Protein AF-A0A139C152-F1 (afdb_monomer)

Nearest PDB structures (foldseek):
  8omo-assembly1_A  TM=8.591E-01  e=4.664E-04  Homo sapiens
  8omq-assembly1_A  TM=8.060E-01  e=1.232E-03  Homo sapiens
  8r7e-assembly1_A  TM=8.550E-01  e=3.035E-03  Homo sapiens
  2o8f-assembly1_A  TM=7.062E-01  e=1.719E-02  Homo sapiens
  6vlh-assembly1_B  TM=6.028E-01  e=4.540E-02  Human immunodeficiency virus 1

Radius of gyration: 12.04 Å; Cα contacts (8 Å, |Δi|>4): 118; chains: 1; bounding box: 29×30×27 Å

Foldseek 3Di:
DEWEDDDQKIKDWDADPVVRDIDIDIDRHDPQGVVVLVVCVVVVDQEYEYEPVQVPVPNSVVSCVVSVH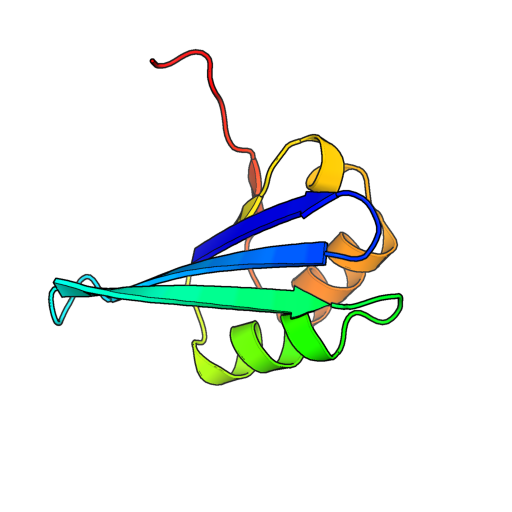HYDYDDPPPD

Mean predicted aligned error: 4.17 Å

Structure (mmCIF, N/CA/C/O backbone):
data_AF-A0A139C152-F1
#
_entry.id   AF-A0A139C152-F1
#
loop_
_atom_site.group_PDB
_atom_site.id
_atom_site.type_symbol
_atom_site.label_atom_id
_atom_site.label_alt_id
_atom_site.label_comp_id
_atom_site.label_asym_id
_atom_site.label_entity_id
_atom_site.label_seq_id
_atom_site.pdbx_PDB_ins_code
_atom_site.Cartn_x
_atom_site.Cartn_y
_atom_site.Cartn_z
_atom_site.occupancy
_atom_site.B_iso_or_equiv
_atom_site.auth_seq_id
_atom_site.auth_comp_id
_atom_site.auth_asym_id
_atom_site.auth_atom_id
_atom_site.pdbx_PDB_model_num
ATOM 1 N N . MET A 1 1 ? 3.543 3.462 -4.301 1.00 91.00 1 MET A N 1
ATOM 2 C CA . MET A 1 1 ? 2.107 3.093 -4.228 1.00 91.00 1 MET A CA 1
ATOM 3 C C . MET A 1 1 ? 1.283 4.370 -4.233 1.00 91.00 1 MET A C 1
ATOM 5 O O . MET A 1 1 ? 1.816 5.400 -3.838 1.00 91.00 1 MET A O 1
ATOM 9 N N . ALA A 1 2 ? 0.030 4.326 -4.673 1.00 94.06 2 ALA A N 1
ATOM 10 C CA . ALA A 1 2 ? -0.914 5.426 -4.528 1.00 94.06 2 ALA A CA 1
ATOM 11 C C . ALA A 1 2 ? -2.277 4.905 -4.059 1.00 94.06 2 ALA A C 1
ATOM 13 O O . ALA A 1 2 ? -2.705 3.836 -4.499 1.00 94.06 2 ALA A O 1
ATOM 14 N N . ILE A 1 3 ? -2.941 5.655 -3.180 1.00 93.50 3 ILE A N 1
ATOM 15 C CA . ILE A 1 3 ? -4.285 5.345 -2.685 1.00 93.50 3 ILE A CA 1
ATOM 16 C C . ILE A 1 3 ? -5.187 6.554 -2.932 1.00 93.50 3 ILE A C 1
ATOM 18 O O . ILE A 1 3 ? -4.872 7.682 -2.545 1.00 93.50 3 ILE A O 1
ATOM 22 N N . ALA A 1 4 ? -6.328 6.298 -3.560 1.00 92.75 4 ALA A N 1
ATOM 23 C CA . ALA A 1 4 ? -7.410 7.251 -3.753 1.00 92.75 4 ALA A CA 1
ATOM 24 C C . ALA A 1 4 ? -8.720 6.591 -3.326 1.00 92.75 4 ALA A C 1
ATOM 26 O O . ALA A 1 4 ? -8.864 5.379 -3.432 1.00 92.75 4 ALA A O 1
ATOM 27 N N . GLY A 1 5 ? -9.693 7.356 -2.849 1.00 90.12 5 GLY A N 1
ATOM 28 C CA . GLY A 1 5 ? -10.943 6.755 -2.402 1.00 90.12 5 GLY A CA 1
ATOM 29 C C . GLY A 1 5 ? -11.989 7.775 -2.007 1.00 90.12 5 GLY A C 1
ATOM 30 O O . GLY A 1 5 ? -11.680 8.939 -1.747 1.00 90.12 5 GLY A O 1
ATOM 31 N N . ARG A 1 6 ? -13.243 7.326 -1.984 1.00 86.31 6 ARG A N 1
ATOM 32 C CA . ARG A 1 6 ? -14.390 8.117 -1.539 1.00 86.31 6 ARG A CA 1
ATOM 33 C C . ARG A 1 6 ? -15.375 7.212 -0.811 1.00 86.31 6 ARG A C 1
ATOM 35 O O . ARG A 1 6 ? -15.839 6.220 -1.363 1.00 86.31 6 ARG A O 1
ATOM 42 N N . GLY A 1 7 ? -15.745 7.593 0.409 1.00 87.88 7 GLY A N 1
ATOM 43 C CA . GLY A 1 7 ? -16.597 6.757 1.250 1.00 87.88 7 GLY A CA 1
ATOM 44 C C . GLY A 1 7 ? -15.855 5.489 1.661 1.00 87.88 7 GLY A C 1
ATOM 45 O O . GLY A 1 7 ? -14.892 5.575 2.413 1.00 87.88 7 GLY A O 1
ATOM 46 N N . GLN A 1 8 ? -16.316 4.343 1.165 1.00 91.00 8 GLN A N 1
ATOM 47 C CA . GLN A 1 8 ? -15.775 3.018 1.495 1.00 91.00 8 GLN A CA 1
ATOM 48 C C . GLN A 1 8 ? -15.042 2.378 0.314 1.00 91.00 8 GLN A C 1
ATOM 50 O O . GLN A 1 8 ? -14.486 1.299 0.449 1.00 91.00 8 GLN A O 1
ATOM 55 N N . ASP A 1 9 ? -15.044 3.022 -0.852 1.00 93.81 9 ASP A N 1
ATOM 56 C CA . ASP A 1 9 ? -14.391 2.496 -2.043 1.00 93.81 9 ASP A CA 1
ATOM 57 C C . ASP A 1 9 ? -13.017 3.140 -2.213 1.00 93.81 9 ASP A C 1
ATOM 59 O O . ASP A 1 9 ? -12.896 4.364 -2.344 1.00 93.81 9 ASP A O 1
ATOM 63 N N . PHE A 1 10 ? -11.986 2.298 -2.238 1.00 94.06 10 PHE A N 1
ATOM 64 C CA . PHE A 1 10 ? -10.588 2.683 -2.373 1.00 94.06 10 PHE A CA 1
ATOM 65 C C . PHE A 1 10 ? -9.980 2.055 -3.623 1.00 94.06 10 PHE A C 1
ATOM 67 O O . PHE A 1 10 ? -10.020 0.844 -3.824 1.00 94.06 10 PHE A O 1
ATOM 74 N N . GLY A 1 11 ? -9.389 2.892 -4.465 1.00 93.56 11 GLY A N 1
ATOM 75 C CA . GLY A 1 11 ? -8.489 2.487 -5.529 1.00 93.56 11 GLY A CA 1
ATOM 76 C C . GLY A 1 11 ? -7.054 2.486 -5.021 1.00 93.56 11 GLY A C 1
ATOM 77 O O . GLY A 1 11 ? -6.576 3.476 -4.465 1.00 93.56 11 GLY A O 1
ATOM 78 N N . VAL A 1 12 ? -6.361 1.379 -5.248 1.00 93.31 12 VAL A N 1
ATOM 79 C CA . VAL A 1 12 ? -4.950 1.205 -4.923 1.00 93.31 12 VAL A CA 1
ATOM 80 C C . VAL A 1 12 ? -4.183 0.984 -6.217 1.00 93.31 12 VAL A C 1
ATOM 82 O O . VAL A 1 12 ? -4.531 0.112 -7.013 1.00 93.31 12 VAL A O 1
ATOM 85 N N . ALA A 1 13 ? -3.123 1.759 -6.413 1.00 93.69 13 ALA A N 1
ATOM 86 C CA . ALA A 1 13 ? -2.200 1.603 -7.525 1.00 93.69 13 ALA A CA 1
ATOM 87 C C . ALA A 1 13 ? -0.782 1.327 -7.022 1.00 93.69 13 ALA A C 1
ATOM 89 O O . ALA A 1 13 ? -0.298 1.927 -6.054 1.00 93.69 13 ALA A O 1
ATOM 90 N N . PHE A 1 14 ? -0.083 0.439 -7.714 1.00 92.44 14 PHE A N 1
ATOM 91 C CA . PHE A 1 14 ? 1.296 0.090 -7.428 1.00 92.44 14 PHE A CA 1
ATOM 92 C C . PHE A 1 14 ? 2.086 -0.033 -8.725 1.00 92.44 14 PHE A C 1
ATOM 94 O O . PHE A 1 14 ? 1.605 -0.574 -9.713 1.00 92.44 14 PHE A O 1
ATOM 101 N N . LEU A 1 15 ? 3.307 0.490 -8.702 1.00 89.81 15 LEU A N 1
ATOM 102 C CA . LEU A 1 15 ? 4.247 0.416 -9.806 1.00 89.81 15 LEU A CA 1
ATOM 103 C C . LEU A 1 15 ? 5.505 -0.273 -9.290 1.00 89.81 15 LEU A C 1
ATOM 105 O O . LEU A 1 15 ? 6.168 0.257 -8.396 1.00 89.81 15 LEU A O 1
ATOM 109 N N . ASP A 1 16 ? 5.833 -1.422 -9.866 1.00 86.94 16 ASP A N 1
ATOM 110 C CA . ASP A 1 16 ? 7.139 -2.038 -9.703 1.00 86.94 16 ASP A CA 1
ATOM 111 C C . ASP A 1 16 ? 8.086 -1.472 -10.763 1.00 86.94 16 ASP A C 1
ATOM 113 O O . ASP A 1 16 ? 8.060 -1.845 -11.934 1.00 86.94 16 ASP A O 1
ATOM 117 N N . VAL A 1 17 ? 8.946 -0.547 -10.341 1.00 85.44 17 VAL A N 1
ATOM 118 C CA . VAL A 1 17 ? 9.923 0.102 -11.226 1.00 85.44 17 VAL A CA 1
ATOM 119 C C . VAL A 1 17 ? 10.953 -0.898 -11.764 1.00 85.44 17 VAL A C 1
ATOM 121 O O . VAL A 1 17 ? 11.504 -0.682 -12.841 1.00 85.44 17 VAL A O 1
ATOM 124 N N . SER A 1 18 ? 11.217 -1.992 -11.043 1.00 85.38 18 SER A N 1
ATOM 125 C CA . SER A 1 18 ? 12.229 -2.974 -11.442 1.00 85.38 18 SER A CA 1
ATOM 126 C C . SER A 1 18 ? 11.772 -3.848 -12.609 1.00 85.38 18 SER A C 1
ATOM 128 O O 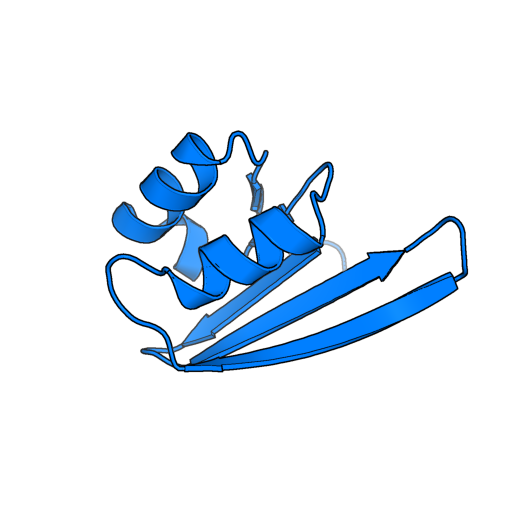. SER A 1 18 ? 12.584 -4.207 -13.463 1.00 85.38 18 SER A O 1
ATOM 130 N N . THR A 1 19 ? 10.475 -4.153 -12.669 1.00 89.56 19 THR A N 1
ATOM 131 C CA . THR A 1 19 ? 9.869 -5.000 -13.705 1.00 89.56 19 THR A CA 1
ATOM 132 C C . THR A 1 19 ? 9.080 -4.202 -14.742 1.00 89.56 19 THR A C 1
ATOM 134 O O . THR A 1 19 ? 8.807 -4.710 -15.828 1.00 89.56 19 THR A O 1
ATOM 137 N N . GLY A 1 20 ? 8.733 -2.949 -14.437 1.00 88.12 20 GLY A N 1
ATOM 138 C CA . GLY A 1 20 ? 7.826 -2.133 -15.241 1.00 88.12 20 GLY A CA 1
ATOM 139 C C . GLY A 1 20 ? 6.355 -2.526 -15.079 1.00 88.12 20 GLY A C 1
ATOM 140 O O . GLY A 1 20 ? 5.521 -2.082 -15.868 1.00 88.12 20 GLY A O 1
ATOM 141 N N . GLU A 1 21 ? 6.022 -3.363 -14.093 1.00 92.12 21 GLU A N 1
ATOM 142 C CA . GLU A 1 21 ? 4.653 -3.810 -13.863 1.00 92.12 21 GLU A CA 1
ATOM 143 C C . GLU A 1 21 ? 3.835 -2.733 -13.142 1.00 92.12 21 GLU A C 1
ATOM 145 O O . GLU A 1 21 ? 4.226 -2.216 -12.093 1.00 92.12 21 GLU A O 1
ATOM 150 N N . PHE A 1 22 ? 2.670 -2.411 -13.702 1.00 92.19 22 PHE A N 1
ATOM 151 C CA . PHE A 1 22 ? 1.712 -1.493 -13.101 1.00 92.19 22 PHE A CA 1
ATOM 152 C C . PHE A 1 22 ? 0.441 -2.247 -12.719 1.00 92.19 22 PHE A C 1
ATOM 154 O O . PHE A 1 22 ? -0.287 -2.751 -13.575 1.00 92.19 22 PHE A O 1
ATOM 161 N N . LEU A 1 23 ? 0.180 -2.313 -11.418 1.00 91.56 23 LEU A N 1
ATOM 162 C CA . LEU A 1 23 ? -0.938 -3.027 -10.825 1.00 91.56 23 LEU A CA 1
ATOM 163 C C . LEU A 1 23 ? -1.942 -2.025 -10.272 1.00 91.56 23 LEU A C 1
ATOM 165 O O . LEU A 1 23 ? -1.579 -1.042 -9.624 1.00 91.56 23 LEU A O 1
ATOM 169 N N . THR A 1 24 ? -3.221 -2.308 -10.487 1.00 93.62 24 THR A N 1
ATOM 170 C CA . THR A 1 24 ? -4.310 -1.562 -9.859 1.00 93.62 24 THR A CA 1
ATOM 171 C C . THR A 1 24 ? -5.337 -2.529 -9.307 1.00 93.62 24 THR A C 1
ATOM 173 O O . THR A 1 24 ? -5.573 -3.595 -9.875 1.00 93.62 24 THR A O 1
ATOM 176 N N . THR A 1 25 ? -5.931 -2.166 -8.180 1.00 93.12 25 THR A N 1
ATOM 177 C CA . THR A 1 25 ? -7.041 -2.902 -7.586 1.00 93.12 25 THR A CA 1
ATOM 178 C C . THR A 1 25 ? -8.013 -1.929 -6.936 1.00 93.12 25 THR A C 1
ATOM 180 O O . THR A 1 25 ? -7.642 -0.810 -6.573 1.00 93.12 25 THR A O 1
ATOM 183 N N . GLN A 1 26 ? -9.262 -2.356 -6.800 1.00 94.25 26 GLN A N 1
ATOM 184 C CA . GLN A 1 26 ? -10.279 -1.641 -6.048 1.00 94.25 26 GLN A CA 1
ATOM 185 C C . GLN A 1 26 ? -10.696 -2.496 -4.858 1.00 94.25 26 GLN A C 1
ATOM 187 O O . GLN A 1 26 ? -10.955 -3.691 -4.999 1.00 94.25 26 GLN A O 1
ATOM 192 N N . ILE A 1 27 ? -10.771 -1.868 -3.693 1.00 94.31 27 ILE A N 1
ATOM 193 C CA . ILE A 1 27 ? -11.129 -2.500 -2.432 1.00 94.31 27 ILE A CA 1
ATOM 194 C C . ILE A 1 27 ? -12.266 -1.693 -1.828 1.00 94.31 27 ILE A C 1
ATOM 196 O O . ILE A 1 27 ? -12.177 -0.471 -1.720 1.00 94.31 27 ILE A O 1
ATOM 200 N N . ASN A 1 28 ? -13.333 -2.384 -1.443 1.00 95.06 28 ASN A N 1
ATOM 201 C CA . ASN A 1 28 ? -14.312 -1.816 -0.535 1.00 95.06 28 ASN A CA 1
ATOM 202 C C . ASN A 1 28 ? -13.825 -2.090 0.890 1.00 95.06 28 ASN A C 1
ATOM 204 O O . ASN A 1 28 ? -13.643 -3.251 1.256 1.00 95.06 28 ASN A O 1
ATOM 208 N N . ASP A 1 29 ? -13.539 -1.039 1.647 1.00 93.56 29 ASP A N 1
ATOM 209 C CA . ASP A 1 29 ? -12.929 -1.135 2.967 1.00 93.56 29 ASP A CA 1
ATOM 210 C C . ASP A 1 29 ? -13.506 -0.090 3.923 1.00 93.56 29 ASP A C 1
ATOM 212 O O . ASP A 1 29 ? -14.035 0.952 3.527 1.00 93.56 29 ASP A O 1
ATOM 216 N N . GLN A 1 30 ? -13.400 -0.378 5.210 1.00 92.69 30 GLN A N 1
ATOM 217 C CA . GLN A 1 30 ? -13.829 0.487 6.301 1.00 92.69 30 GLN A CA 1
ATOM 218 C C . GLN A 1 30 ? -12.863 0.324 7.473 1.00 92.69 30 GLN A C 1
ATOM 220 O O . GLN A 1 30 ? -12.210 -0.716 7.551 1.00 92.69 30 GLN A O 1
ATOM 225 N N . PRO A 1 31 ? -12.806 1.298 8.402 1.00 89.62 31 PRO A N 1
ATOM 226 C CA . PRO A 1 31 ? -12.302 1.100 9.762 1.00 89.62 31 PRO A CA 1
ATOM 227 C C . PRO A 1 31 ? -12.387 -0.357 10.258 1.00 89.62 31 PRO A C 1
ATOM 229 O O . PRO A 1 31 ? -13.507 -0.869 10.374 1.00 89.62 31 PRO A O 1
ATOM 232 N N . PRO A 1 32 ? -11.263 -1.074 10.493 1.00 92.56 32 PRO A N 1
ATOM 233 C CA . PRO A 1 32 ? -9.877 -0.605 10.682 1.00 92.56 32 PRO A CA 1
ATOM 234 C C . PRO A 1 32 ? -8.957 -0.658 9.436 1.00 92.56 32 PRO A C 1
ATOM 236 O O . PRO A 1 32 ? -7.731 -0.680 9.567 1.00 92.56 32 PRO A O 1
ATOM 239 N N . PHE A 1 33 ? -9.522 -0.687 8.227 1.00 93.38 33 PHE A N 1
ATOM 240 C CA . PHE A 1 33 ? -8.823 -0.700 6.931 1.00 93.38 33 PHE A CA 1
ATOM 241 C C . PHE A 1 33 ? -7.910 -1.916 6.703 1.00 93.38 33 PHE A C 1
ATOM 243 O O . PHE A 1 33 ? -6.766 -1.795 6.247 1.00 93.38 33 PHE A O 1
ATOM 250 N N . ASP A 1 34 ? -8.399 -3.110 7.041 1.00 93.69 34 ASP A N 1
ATOM 251 C CA . ASP A 1 34 ? -7.629 -4.352 6.914 1.00 93.69 34 ASP A CA 1
ATOM 252 C C . ASP A 1 34 ? -7.373 -4.760 5.456 1.00 93.69 34 ASP A C 1
ATOM 254 O O . ASP A 1 34 ? -6.353 -5.389 5.165 1.00 93.69 34 ASP A O 1
ATOM 258 N N . GLY A 1 35 ? -8.254 -4.380 4.527 1.00 93.31 35 GLY A N 1
ATOM 259 C CA . GLY A 1 35 ? -8.056 -4.622 3.100 1.00 93.31 35 GLY A CA 1
ATOM 260 C C . GLY A 1 35 ? -6.876 -3.820 2.556 1.00 93.31 35 GLY A C 1
ATOM 261 O O . GLY A 1 35 ? -5.962 -4.381 1.946 1.00 93.31 35 GLY A O 1
ATOM 262 N N . ILE A 1 36 ? -6.843 -2.517 2.847 1.00 93.12 36 ILE A N 1
ATOM 263 C CA . ILE A 1 36 ? -5.719 -1.639 2.497 1.00 93.12 36 ILE A CA 1
ATOM 264 C C . ILE A 1 36 ? -4.435 -2.122 3.179 1.00 93.12 36 ILE A C 1
ATOM 266 O O . ILE A 1 36 ? -3.391 -2.220 2.529 1.00 93.12 36 ILE A O 1
ATOM 270 N N . ALA A 1 37 ? -4.502 -2.473 4.468 1.00 93.12 37 ALA A N 1
ATOM 271 C CA . ALA A 1 37 ? -3.357 -2.999 5.205 1.00 93.12 37 ALA A CA 1
ATOM 272 C C . ALA A 1 37 ? -2.799 -4.285 4.572 1.00 93.12 37 ALA A C 1
ATOM 274 O O . ALA A 1 37 ? -1.580 -4.449 4.472 1.00 93.12 37 ALA A O 1
ATOM 275 N N . GLY A 1 38 ? -3.678 -5.171 4.093 1.00 92.50 38 GLY A N 1
ATOM 276 C CA . GLY A 1 38 ? -3.310 -6.384 3.369 1.00 92.50 38 GLY A CA 1
ATOM 277 C C . GLY A 1 38 ? -2.510 -6.101 2.096 1.00 92.50 38 GLY A C 1
ATOM 278 O O . GLY A 1 38 ? -1.470 -6.729 1.873 1.00 92.50 38 GLY A O 1
ATOM 279 N N . GLU A 1 39 ? -2.925 -5.114 1.298 1.00 92.75 39 GLU A N 1
ATOM 280 C CA . GLU A 1 39 ? -2.191 -4.730 0.085 1.00 92.75 39 GLU A CA 1
ATOM 281 C C . GLU A 1 39 ? -0.839 -4.093 0.402 1.00 92.75 39 GLU A C 1
ATOM 283 O O . GLU A 1 39 ? 0.168 -4.449 -0.214 1.00 92.75 39 GLU A O 1
ATOM 288 N N . VAL A 1 40 ? -0.783 -3.206 1.402 1.00 92.00 40 VAL A N 1
ATOM 289 C CA . VAL A 1 40 ? 0.478 -2.609 1.869 1.00 92.00 40 VAL A CA 1
ATOM 290 C C . VAL A 1 40 ? 1.442 -3.699 2.348 1.00 92.00 40 VAL A C 1
ATOM 292 O O . VAL A 1 40 ? 2.619 -3.679 1.988 1.00 92.00 40 VAL A O 1
ATOM 295 N N . ALA A 1 41 ? 0.961 -4.689 3.106 1.00 90.62 41 ALA A N 1
ATOM 296 C CA . ALA A 1 41 ? 1.782 -5.789 3.610 1.00 90.62 41 ALA A CA 1
ATOM 297 C C . ALA A 1 41 ? 2.276 -6.732 2.499 1.00 90.62 41 ALA A C 1
ATOM 299 O O . ALA A 1 41 ? 3.412 -7.221 2.565 1.00 90.62 41 ALA A O 1
ATOM 300 N N . ARG A 1 42 ? 1.447 -6.981 1.474 1.00 88.81 42 ARG A N 1
ATOM 301 C CA . ARG A 1 42 ? 1.816 -7.775 0.291 1.00 88.81 42 ARG A CA 1
ATOM 302 C C . ARG A 1 42 ? 2.870 -7.077 -0.557 1.00 88.81 42 ARG A C 1
ATOM 304 O O . ARG A 1 42 ? 3.856 -7.707 -0.927 1.00 88.81 42 ARG A O 1
ATOM 311 N N . MET A 1 43 ? 2.650 -5.803 -0.871 1.00 88.12 43 MET A N 1
ATOM 312 C CA . MET A 1 43 ? 3.483 -5.057 -1.817 1.00 88.12 43 MET A CA 1
ATOM 313 C C . MET A 1 43 ? 4.733 -4.457 -1.162 1.00 88.12 43 MET A C 1
ATOM 315 O O . MET A 1 43 ? 5.718 -4.222 -1.854 1.00 88.12 43 MET A O 1
ATOM 319 N N . ARG A 1 44 ? 4.701 -4.207 0.156 1.00 88.06 44 ARG A N 1
ATOM 320 C CA . ARG A 1 44 ? 5.742 -3.512 0.943 1.00 88.06 44 ARG A CA 1
ATOM 321 C C . ARG A 1 44 ? 6.347 -2.311 0.204 1.00 88.06 44 ARG A C 1
ATOM 323 O O . ARG A 1 44 ? 7.555 -2.283 -0.042 1.00 88.06 44 ARG A O 1
ATOM 330 N N . PRO A 1 45 ? 5.520 -1.329 -0.186 1.00 88.56 45 PRO A N 1
ATOM 331 C CA . PRO A 1 45 ? 6.022 -0.167 -0.894 1.00 88.56 45 PRO A CA 1
ATOM 332 C C . PRO A 1 45 ? 6.959 0.647 -0.001 1.00 88.56 45 PRO A C 1
ATOM 334 O O . PRO A 1 45 ? 6.761 0.726 1.208 1.00 88.56 45 PRO A O 1
ATOM 337 N N . ALA A 1 46 ? 7.947 1.300 -0.614 1.00 86.62 46 ALA A N 1
ATOM 338 C CA . ALA A 1 46 ? 8.793 2.259 0.094 1.00 86.62 46 ALA A CA 1
ATOM 339 C C . ALA A 1 46 ? 7.995 3.503 0.525 1.00 86.62 46 ALA A C 1
ATOM 341 O O . ALA A 1 46 ? 8.183 4.018 1.623 1.00 86.62 46 ALA A O 1
ATOM 342 N N . GLU A 1 47 ? 7.078 3.957 -0.335 1.00 89.06 47 GLU A N 1
ATOM 343 C CA . GLU A 1 47 ? 6.266 5.152 -0.116 1.00 89.06 47 GLU A CA 1
ATOM 344 C C . GLU A 1 47 ? 4.860 5.001 -0.710 1.00 89.06 47 GLU A C 1
ATOM 346 O O . GLU A 1 47 ? 4.636 4.288 -1.707 1.00 89.06 47 GLU A O 1
ATOM 351 N N . CYS A 1 48 ? 3.913 5.721 -0.111 1.00 93.25 48 CYS A N 1
ATOM 352 C CA . CYS A 1 48 ? 2.541 5.823 -0.576 1.00 93.25 48 CYS A CA 1
ATOM 353 C C . CYS A 1 48 ? 2.134 7.276 -0.804 1.00 93.25 48 CYS A C 1
ATOM 355 O O . CYS A 1 48 ? 2.212 8.105 0.095 1.00 93.25 48 CYS A O 1
ATOM 357 N N . ILE A 1 49 ? 1.638 7.567 -2.000 1.00 93.69 49 ILE A N 1
ATOM 358 C CA . ILE A 1 49 ? 1.006 8.842 -2.320 1.00 93.69 49 ILE A CA 1
ATOM 359 C C . ILE A 1 49 ? -0.477 8.738 -1.961 1.00 93.69 49 ILE A C 1
ATOM 361 O O . ILE A 1 49 ? -1.144 7.774 -2.335 1.00 93.69 49 ILE A O 1
ATOM 365 N N . VAL A 1 50 ? -1.002 9.713 -1.230 1.00 93.19 50 VAL A N 1
ATOM 366 C CA . VAL A 1 50 ? -2.410 9.763 -0.828 1.00 93.19 50 VAL A CA 1
ATOM 367 C C . VAL A 1 50 ? -3.040 11.079 -1.261 1.00 93.19 50 VAL A C 1
ATOM 369 O O . VAL A 1 50 ? -2.385 12.122 -1.275 1.00 93.19 50 VAL A O 1
ATOM 372 N N . LEU A 1 51 ? -4.325 11.040 -1.611 1.00 89.56 51 LEU A N 1
ATOM 373 C CA . LEU A 1 51 ? -5.091 12.264 -1.846 1.00 89.56 51 LEU A CA 1
ATOM 374 C C . LEU A 1 51 ? -5.248 13.072 -0.543 1.00 89.56 51 LEU A C 1
ATOM 376 O O . LEU A 1 51 ? -5.359 12.457 0.524 1.00 89.56 51 LEU A O 1
ATOM 380 N N . PRO A 1 52 ? -5.341 14.415 -0.609 1.00 86.75 52 PRO A N 1
ATOM 381 C CA . PRO A 1 52 ? -5.481 15.264 0.579 1.00 86.75 52 PRO A CA 1
ATOM 382 C C . PRO A 1 52 ? -6.631 14.830 1.500 1.00 86.75 52 PRO A C 1
ATOM 384 O O . PRO A 1 52 ? -6.468 14.738 2.711 1.00 86.75 52 PRO A O 1
ATOM 387 N N . GLN A 1 53 ? -7.766 14.421 0.925 1.00 86.81 53 GLN A N 1
ATOM 388 C CA . GLN A 1 53 ? -8.939 13.976 1.688 1.00 86.81 53 GLN A CA 1
ATOM 389 C C . GLN A 1 53 ? -8.680 12.692 2.495 1.00 86.81 53 GLN A C 1
ATOM 391 O O . GLN A 1 53 ? -9.301 12.467 3.528 1.00 86.81 53 GLN A O 1
ATOM 396 N N . LEU A 1 54 ? -7.769 11.832 2.030 1.00 87.88 54 LEU A N 1
ATOM 397 C CA . LEU A 1 54 ? -7.359 10.625 2.753 1.00 87.88 54 LEU A CA 1
ATOM 398 C C . LEU A 1 54 ? -6.254 10.905 3.772 1.00 87.88 54 LEU A C 1
ATOM 400 O O . LEU A 1 54 ? -6.054 10.119 4.699 1.00 87.88 54 LEU A O 1
ATOM 404 N N . ARG A 1 55 ? -5.538 12.020 3.615 1.00 87.06 55 ARG A N 1
ATOM 405 C CA . ARG A 1 55 ? -4.571 12.502 4.600 1.00 87.06 55 ARG A CA 1
ATOM 406 C C . ARG A 1 55 ? -5.254 13.015 5.866 1.00 87.06 55 ARG A C 1
ATOM 408 O O . ARG A 1 55 ? -4.715 12.839 6.950 1.00 87.06 55 ARG A O 1
ATOM 415 N N . GLU A 1 56 ? -6.456 13.567 5.730 1.00 87.94 56 GLU A N 1
ATOM 416 C CA . GLU A 1 56 ? -7.294 1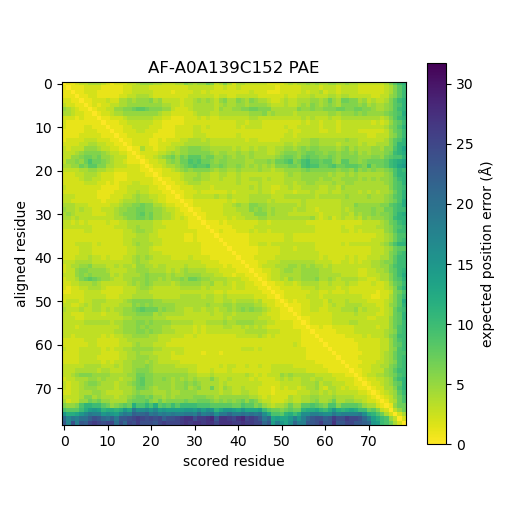4.025 6.847 1.00 87.94 56 GLU A CA 1
ATOM 417 C C . GLU A 1 56 ? -7.993 12.877 7.602 1.00 87.94 56 GLU A C 1
ATOM 419 O O . GLU A 1 56 ? -8.536 13.086 8.685 1.00 87.94 56 GLU A O 1
ATOM 424 N N . ASN A 1 57 ? -7.981 11.652 7.065 1.00 89.81 57 ASN A N 1
ATOM 425 C CA . ASN A 1 57 ? -8.562 10.487 7.731 1.00 89.81 57 ASN A CA 1
ATOM 426 C C . ASN A 1 57 ? -7.584 9.919 8.775 1.00 89.81 57 ASN A C 1
ATOM 428 O O . ASN A 1 57 ? -6.713 9.111 8.448 1.00 89.81 57 ASN A O 1
ATOM 432 N N . GLU A 1 58 ? -7.741 10.342 10.033 1.00 90.94 58 GLU A N 1
ATOM 433 C CA . GLU A 1 58 ? -6.863 9.957 11.149 1.00 90.94 58 GLU A CA 1
ATOM 434 C C . GLU A 1 58 ? -6.744 8.441 11.335 1.00 90.94 58 GLU A C 1
ATOM 436 O O . GLU A 1 58 ? -5.653 7.940 11.60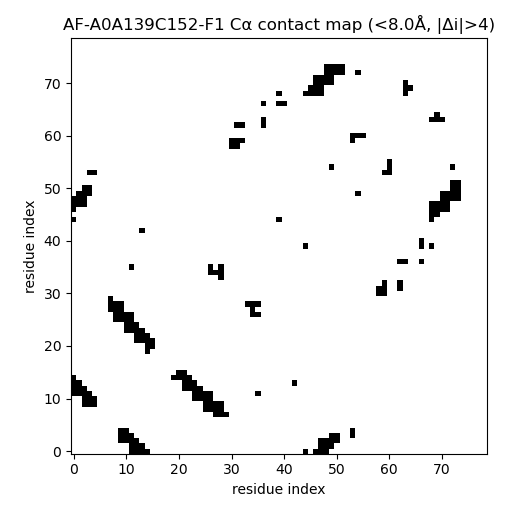4 1.00 90.94 58 GLU A O 1
ATOM 441 N N . GLU A 1 59 ? -7.837 7.698 11.160 1.00 92.06 59 GLU A N 1
ATOM 442 C CA . GLU A 1 59 ? -7.836 6.251 11.364 1.00 92.06 59 GLU A CA 1
ATOM 443 C C . GLU A 1 59 ? -7.029 5.533 10.276 1.00 92.06 59 GLU A C 1
ATOM 445 O O . GLU A 1 59 ? -6.185 4.686 10.577 1.00 92.06 59 GLU A O 1
ATOM 450 N N . LEU A 1 60 ? -7.202 5.938 9.014 1.00 90.75 60 LEU A N 1
ATOM 451 C CA . LEU A 1 60 ? -6.395 5.420 7.914 1.00 90.75 60 LEU A CA 1
ATOM 452 C C . LEU A 1 60 ? -4.916 5.794 8.087 1.00 90.75 60 LEU A C 1
ATOM 454 O O . LEU A 1 60 ? -4.046 4.944 7.911 1.00 90.75 60 LEU A O 1
ATOM 458 N N . GLN A 1 61 ? -4.610 7.044 8.450 1.00 92.00 61 GLN A N 1
ATOM 459 C CA . GLN A 1 61 ? -3.224 7.472 8.667 1.00 92.00 61 GLN A CA 1
ATOM 460 C C . GLN A 1 61 ? -2.567 6.718 9.824 1.00 92.00 61 GLN A C 1
ATOM 462 O O . GLN A 1 61 ? -1.419 6.294 9.696 1.00 92.00 61 GLN A O 1
ATOM 467 N N . SER A 1 62 ? -3.296 6.500 10.921 1.00 92.81 62 SER A N 1
ATOM 468 C CA . SER A 1 62 ? -2.826 5.691 12.046 1.00 92.81 62 SER A CA 1
ATOM 469 C C . SER A 1 62 ? -2.492 4.272 11.585 1.00 92.81 62 SER A C 1
ATOM 471 O O . SER A 1 62 ? -1.384 3.786 11.819 1.00 92.81 62 SER A O 1
ATOM 473 N N . ARG A 1 63 ? -3.388 3.654 10.806 1.00 92.75 63 ARG A N 1
ATOM 474 C CA . ARG A 1 63 ? -3.180 2.312 10.257 1.00 92.75 63 ARG A CA 1
ATOM 475 C C . ARG A 1 63 ? -1.960 2.224 9.337 1.00 92.75 63 ARG A C 1
ATOM 477 O O . ARG A 1 63 ? -1.171 1.287 9.443 1.00 92.75 63 ARG A O 1
ATOM 484 N N . LEU A 1 64 ? -1.765 3.197 8.447 1.00 91.56 64 LEU A N 1
ATOM 485 C CA . LEU A 1 64 ? -0.599 3.241 7.555 1.00 91.56 64 LEU A CA 1
ATOM 486 C C . LEU A 1 64 ? 0.709 3.479 8.332 1.00 91.56 64 LEU A C 1
ATOM 488 O O . LEU A 1 64 ? 1.741 2.886 8.002 1.00 91.56 64 LEU A O 1
ATOM 492 N N . ALA A 1 65 ? 0.663 4.287 9.395 1.00 90.88 65 ALA A N 1
ATOM 493 C CA . ALA A 1 65 ? 1.802 4.535 10.272 1.00 90.88 65 ALA A CA 1
ATOM 494 C C . ALA A 1 65 ? 2.217 3.280 11.063 1.00 90.88 65 ALA A C 1
ATOM 496 O O . ALA A 1 65 ? 3.414 3.00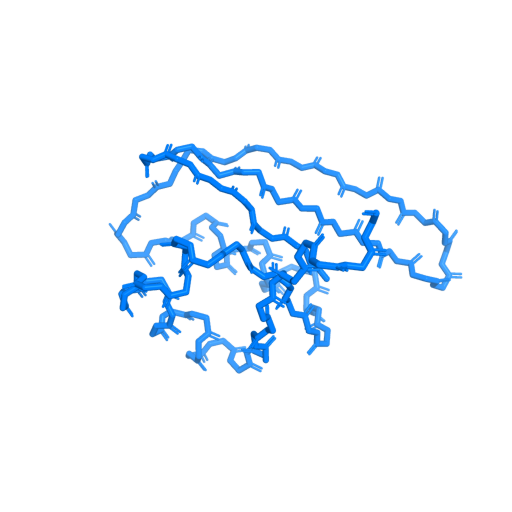7 11.180 1.00 90.88 65 ALA A O 1
ATOM 497 N N . GLU A 1 66 ? 1.263 2.471 11.544 1.00 92.75 66 GLU A N 1
ATOM 498 C CA . GLU A 1 66 ? 1.539 1.168 12.180 1.00 92.75 66 GLU A CA 1
ATOM 499 C C . GLU A 1 66 ? 2.313 0.223 11.251 1.00 92.75 66 GLU A C 1
ATOM 501 O O . GLU A 1 66 ? 3.215 -0.501 11.683 1.00 92.75 66 GLU A O 1
ATOM 506 N N . LEU A 1 67 ? 2.006 0.274 9.953 1.00 90.50 67 LEU A N 1
ATOM 507 C CA . LEU A 1 67 ? 2.680 -0.499 8.908 1.00 90.50 67 LEU A CA 1
ATOM 508 C C . LEU A 1 67 ? 4.035 0.096 8.492 1.00 90.50 67 LEU A C 1
ATOM 510 O O . LEU A 1 67 ? 4.700 -0.460 7.617 1.00 90.50 67 LEU A O 1
ATOM 514 N N . LYS A 1 68 ? 4.471 1.191 9.134 1.00 90.38 68 LYS A N 1
ATOM 515 C CA . LYS A 1 68 ? 5.707 1.935 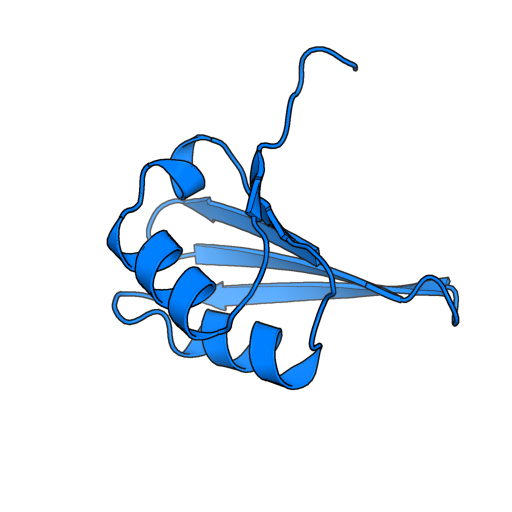8.839 1.00 90.38 68 LYS A CA 1
ATOM 516 C C . LYS A 1 68 ? 5.773 2.448 7.398 1.00 90.38 68 LYS A C 1
ATOM 518 O O . LYS A 1 68 ? 6.862 2.579 6.840 1.00 90.38 68 LYS A O 1
ATOM 523 N N . LEU A 1 69 ? 4.620 2.731 6.796 1.00 90.00 69 LEU A N 1
ATOM 524 C CA . LEU A 1 69 ? 4.549 3.265 5.445 1.00 90.00 69 LEU A CA 1
ATOM 525 C C . LEU A 1 69 ? 4.655 4.792 5.478 1.00 90.00 69 LEU A C 1
ATOM 527 O O . LEU A 1 69 ? 3.852 5.460 6.125 1.00 90.00 69 LEU A O 1
ATOM 531 N N . SER A 1 70 ? 5.629 5.348 4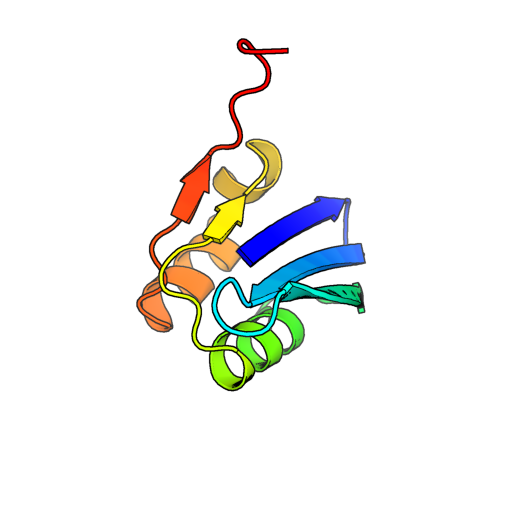.756 1.00 89.56 70 SER A N 1
ATOM 532 C CA . SER A 1 70 ? 5.733 6.798 4.568 1.00 89.56 70 SER A CA 1
ATOM 533 C C . SER A 1 70 ? 4.632 7.285 3.621 1.00 89.56 70 SER A C 1
ATOM 535 O O . SER A 1 70 ? 4.489 6.739 2.521 1.00 89.56 70 SER A O 1
ATOM 537 N N . THR A 1 71 ? 3.854 8.292 4.036 1.00 90.69 71 THR A N 1
ATOM 538 C CA . THR A 1 71 ? 2.758 8.861 3.238 1.00 90.69 71 THR A CA 1
ATOM 539 C C . THR A 1 71 ? 3.059 10.288 2.773 1.00 90.69 71 THR A C 1
ATOM 541 O O . THR A 1 71 ? 3.252 11.205 3.577 1.00 90.69 71 THR A O 1
ATOM 544 N N . ASN A 1 72 ? 3.029 10.487 1.456 1.00 91.19 72 ASN A N 1
ATOM 545 C CA . ASN A 1 72 ? 3.173 11.783 0.796 1.00 91.19 72 ASN A CA 1
ATOM 546 C C . ASN A 1 72 ? 1.825 12.237 0.230 1.00 91.19 72 ASN A C 1
ATOM 548 O O . ASN A 1 72 ? 1.028 11.421 -0.231 1.00 91.19 72 ASN A O 1
ATOM 552 N N . GLU A 1 73 ? 1.553 13.536 0.271 1.00 89.38 73 GLU A N 1
ATOM 553 C CA . GLU A 1 73 ? 0.338 14.099 -0.320 1.00 89.38 73 GLU A CA 1
ATOM 554 C C . GLU A 1 73 ? 0.494 14.251 -1.836 1.00 89.38 73 GLU A C 1
ATOM 556 O O . GLU A 1 73 ? 1.563 14.616 -2.328 1.00 89.38 73 GLU A O 1
ATOM 561 N N . PHE A 1 74 ? -0.571 13.965 -2.582 1.00 87.75 74 PHE A N 1
ATOM 562 C CA . PHE A 1 74 ? -0.636 14.288 -4.001 1.00 87.75 74 PHE A CA 1
ATOM 563 C C . PHE A 1 74 ? -0.846 15.797 -4.203 1.00 87.75 74 PHE A C 1
ATOM 565 O O . PHE A 1 74 ? -1.917 16.313 -3.885 1.00 87.75 74 PHE A O 1
ATOM 572 N N . ASP A 1 75 ? 0.146 16.478 -4.781 1.00 82.62 75 ASP A N 1
ATOM 573 C CA . ASP A 1 75 ? 0.046 17.886 -5.178 1.00 82.62 75 ASP A CA 1
ATOM 574 C C . ASP A 1 75 ? -0.315 18.015 -6.669 1.00 82.62 75 ASP A C 1
ATOM 576 O O . ASP A 1 75 ? 0.472 17.689 -7.561 1.00 82.62 75 ASP A O 1
ATOM 580 N N . ALA A 1 76 ? -1.525 18.509 -6.938 1.00 69.62 76 ALA A N 1
ATOM 581 C CA . ALA A 1 76 ? -2.037 18.723 -8.289 1.00 69.62 76 ALA A CA 1
ATOM 582 C C . ALA A 1 76 ? -1.524 20.019 -8.949 1.00 69.62 76 ALA A C 1
ATOM 584 O O . ALA A 1 76 ? -1.779 20.226 -10.133 1.00 69.62 76 ALA A O 1
ATOM 585 N N . ALA A 1 77 ? -0.797 20.889 -8.235 1.00 62.44 77 ALA A N 1
ATOM 586 C CA . ALA A 1 77 ? -0.318 22.175 -8.757 1.00 62.44 77 ALA A CA 1
ATOM 587 C C . ALA A 1 77 ? 0.791 22.057 -9.825 1.00 62.44 77 ALA A C 1
ATOM 589 O O . ALA A 1 77 ? 1.247 23.069 -10.355 1.00 62.44 77 ALA A O 1
ATOM 590 N N . SER A 1 78 ? 1.220 20.834 -10.151 1.00 56.22 78 SER A N 1
ATOM 591 C CA . SER A 1 78 ? 2.286 20.547 -11.119 1.00 56.22 78 SER A CA 1
ATOM 592 C C . SER A 1 78 ? 1.793 19.956 -12.454 1.00 56.22 78 SER A C 1
ATOM 594 O O . SER A 1 78 ? 2.611 19.415 -13.197 1.00 56.22 78 SER A O 1
ATOM 596 N N . THR A 1 79 ? 0.486 20.009 -12.759 1.00 50.75 79 THR A N 1
ATOM 597 C CA . THR A 1 79 ? -0.094 19.530 -14.039 1.00 50.75 79 THR A CA 1
ATOM 598 C C . THR A 1 79 ? -0.630 20.669 -14.895 1.00 50.75 79 THR A C 1
ATOM 600 O O . THR A 1 79 ? -1.344 21.534 -14.343 1.00 50.75 79 THR A O 1
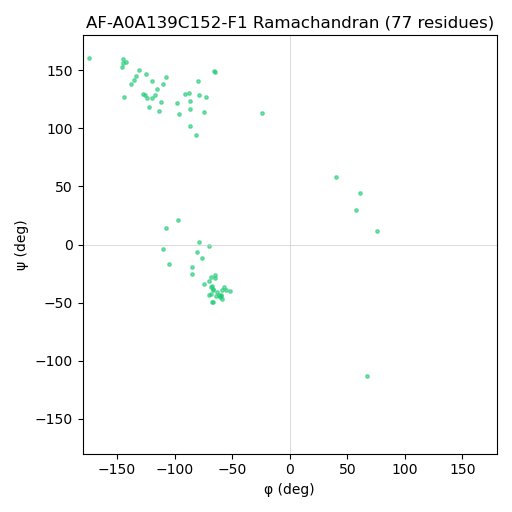#

Secondary structure (DSSP, 8-state):
-EEEEETTEEEEEEEETTTTEEEEEEEE--TTTHHHHHHHHHH--SEEEE-HHHHS-HHHHHHHHHTT-EEEE--GGG-

Solvent-accessible surface area (backbone atoms only — not comparable to full-atom values): 4685 Å² total; per-residue (Å²): 63,38,44,46,72,63,96,42,44,33,42,40,38,38,68,43,81,90,80,69,48,75,49,72,51,77,45,81,44,55,94,84,35,61,62,62,49,49,50,48,68,73,66,59,55,82,4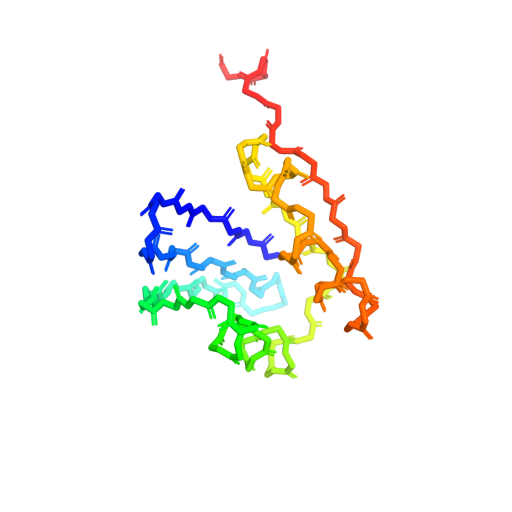2,33,35,29,38,63,78,55,66,70,33,62,68,60,46,50,49,41,49,76,71,70,42,46,78,42,72,62,74,71,91,84,116

pLDDT: mean 89.3, std 7.46, range [50.75, 95.06]

Sequence (79 aa):
MAIAGRGQDFGVAFLDVSTGEFLTTQINDQPPFDGIAGEVARMRPAECIVLPQLRENEELQSRLAELKLSTNEFDAAST